Protein AF-A0AAD6KRU1-F1 (afdb_monomer)

pLDDT: mean 96.8, std 3.59, range [57.22, 98.81]

Organism: NCBI:txid889485

Radius of gyration: 20.84 Å; Cα contacts (8 Å, |Δi|>4): 216; chains: 1; bounding box: 44×42×56 Å

Secondary structure (DSSP, 8-state):
----EEEEESSSSSSBTB-HHHHHHHHHHHHHTTEEEEET--EEEEEEETTEEEEEETTS-EEEES-----S----S-TTS-GGGGT--B-TTSPBP--TTSB-SSTT-B--GGGG-S---HHHHHHHHHHHHHHHHSS-------TT------

Foldseek 3Di:
DDDAAEAEDQAPFPDPPDDPVVRVVVVVVCVVVRHHYHYNKDWDDWDQDPQAIWTAIPVRDIDGDNDDDDPPDDAQPCPPVPVVVVPQDADPSRAGDADQLQATPDNVDGDFECSNVPDNDPVRRVQSVVQNCCVPPVVHNGGGDPPPDDDDDD

Structure (mmCIF, N/CA/C/O backbone):
data_AF-A0AAD6KRU1-F1
#
_entry.id   AF-A0AAD6KRU1-F1
#
loop_
_atom_site.group_PDB
_atom_site.id
_atom_site.type_symbol
_atom_site.label_atom_id
_atom_site.label_alt_id
_atom_site.label_comp_id
_atom_site.label_asym_id
_atom_site.label_entity_id
_atom_site.label_seq_id
_atom_site.pdbx_PDB_ins_code
_atom_site.Cartn_x
_atom_site.Cartn_y
_atom_site.Cartn_z
_atom_site.occupancy
_atom_site.B_iso_or_equiv
_atom_site.auth_seq_id
_atom_site.auth_comp_id
_atom_site.auth_asym_id
_atom_site.auth_atom_id
_atom_site.pdbx_PDB_model_num
ATOM 1 N N . MET A 1 1 ? -5.443 -11.670 -24.213 1.00 57.22 1 MET A N 1
ATOM 2 C CA . MET A 1 1 ? -4.950 -10.286 -24.390 1.00 57.22 1 MET A CA 1
ATOM 3 C C . MET A 1 1 ? -3.516 -10.394 -24.883 1.00 57.22 1 MET A C 1
ATOM 5 O O . MET A 1 1 ? -2.782 -11.161 -24.283 1.00 57.22 1 MET A O 1
ATOM 9 N N . GLY A 1 2 ? -3.171 -9.757 -26.005 1.00 84.50 2 GLY A N 1
ATOM 10 C CA . GLY A 1 2 ? -1.903 -9.964 -26.731 1.00 84.50 2 GLY A CA 1
ATOM 11 C C . GLY A 1 2 ? -0.957 -8.761 -26.703 1.00 84.50 2 GLY A C 1
ATOM 12 O O . GLY A 1 2 ? -0.250 -8.536 -27.676 1.00 84.50 2 GLY A O 1
ATOM 13 N N . ALA A 1 3 ? -1.004 -7.953 -25.642 1.00 93.69 3 ALA A N 1
ATOM 14 C CA . ALA A 1 3 ? -0.066 -6.849 -25.465 1.00 93.69 3 ALA A CA 1
ATOM 15 C C . ALA A 1 3 ? 1.296 -7.379 -24.994 1.00 93.69 3 ALA A C 1
ATOM 17 O O . ALA A 1 3 ? 1.342 -8.310 -24.189 1.00 93.69 3 ALA A O 1
ATOM 18 N N . THR A 1 4 ? 2.381 -6.752 -25.447 1.00 96.44 4 THR A N 1
ATOM 19 C CA . THR A 1 4 ? 3.702 -6.910 -24.827 1.00 96.44 4 THR A CA 1
ATOM 20 C C . THR A 1 4 ? 3.678 -6.229 -23.462 1.00 96.44 4 THR A C 1
ATOM 22 O O . THR A 1 4 ? 3.217 -5.092 -23.353 1.00 96.44 4 THR A O 1
ATOM 25 N N . VAL A 1 5 ? 4.127 -6.927 -22.418 1.00 97.56 5 VAL A N 1
ATOM 26 C CA . VAL A 1 5 ? 4.090 -6.421 -21.040 1.00 97.56 5 VAL A CA 1
ATOM 27 C C . VAL A 1 5 ? 5.476 -6.505 -20.424 1.00 97.56 5 VAL A C 1
ATOM 29 O O . VAL A 1 5 ? 6.036 -7.592 -20.298 1.00 97.56 5 VAL A O 1
ATOM 32 N N . ASP A 1 6 ? 5.964 -5.358 -19.963 1.00 97.81 6 ASP A N 1
ATOM 33 C CA . ASP A 1 6 ? 7.181 -5.222 -19.174 1.00 97.81 6 ASP A CA 1
ATOM 34 C C . ASP A 1 6 ? 6.813 -4.857 -17.730 1.00 97.81 6 ASP A C 1
ATOM 36 O O . ASP A 1 6 ? 6.206 -3.816 -17.463 1.00 97.81 6 ASP A O 1
ATOM 40 N N . LEU A 1 7 ? 7.148 -5.735 -16.782 1.00 97.88 7 LEU A N 1
ATOM 41 C CA . LEU A 1 7 ? 6.841 -5.573 -15.363 1.00 97.88 7 LEU A CA 1
ATOM 42 C C . LEU A 1 7 ? 8.108 -5.240 -14.571 1.00 97.88 7 LEU A C 1
ATOM 44 O O . LEU A 1 7 ? 8.947 -6.101 -14.309 1.00 97.88 7 LEU A O 1
ATOM 48 N N . PHE A 1 8 ? 8.200 -3.988 -14.130 1.00 97.88 8 PHE A N 1
ATOM 49 C CA . PHE A 1 8 ? 9.325 -3.460 -13.359 1.00 97.88 8 PHE A CA 1
ATOM 50 C C . PHE A 1 8 ? 9.062 -3.516 -11.856 1.00 97.88 8 PHE A C 1
ATOM 52 O O . PHE A 1 8 ? 7.998 -3.108 -11.382 1.00 97.88 8 PHE A O 1
ATOM 59 N N . PHE A 1 9 ? 10.047 -3.969 -11.079 1.00 97.12 9 PHE A N 1
ATOM 60 C CA . PHE A 1 9 ? 9.959 -3.959 -9.620 1.00 97.12 9 PHE A CA 1
ATOM 61 C C . PHE A 1 9 ? 11.333 -3.843 -8.955 1.00 97.12 9 PHE A C 1
ATOM 63 O O . PHE A 1 9 ? 12.343 -4.358 -9.414 1.00 97.12 9 PHE A O 1
ATOM 70 N N . ARG A 1 10 ? 11.364 -3.184 -7.792 1.00 94.44 10 ARG A N 1
ATOM 71 C CA . ARG A 1 10 ? 12.606 -2.768 -7.107 1.00 94.44 10 ARG A CA 1
ATOM 72 C C . ARG A 1 10 ? 13.378 -3.893 -6.412 1.00 94.44 10 ARG A C 1
ATOM 74 O O . ARG A 1 10 ? 14.443 -3.652 -5.849 1.00 94.44 10 ARG A O 1
ATOM 81 N N . LYS A 1 11 ? 12.800 -5.088 -6.328 1.00 94.56 11 LYS A N 1
ATOM 82 C CA . LYS A 1 11 ? 13.346 -6.236 -5.590 1.00 94.56 11 LYS A CA 1
ATOM 83 C C . LYS A 1 11 ? 13.633 -7.386 -6.547 1.00 94.56 11 LYS A C 1
ATOM 85 O O . LYS A 1 11 ? 13.382 -7.275 -7.737 1.00 94.56 11 LYS A O 1
ATOM 90 N N . GLU A 1 12 ? 14.205 -8.461 -6.024 1.00 95.94 12 GLU A N 1
ATOM 91 C CA . GLU A 1 12 ? 14.567 -9.646 -6.810 1.00 95.94 12 GLU A CA 1
ATOM 92 C C . GLU A 1 12 ? 13.357 -10.460 -7.285 1.00 95.94 12 GLU A C 1
ATOM 94 O O . GLU A 1 12 ? 13.392 -11.009 -8.377 1.00 95.94 12 GLU A O 1
ATOM 99 N N . LEU A 1 13 ? 12.270 -10.475 -6.505 1.00 97.06 13 LEU A N 1
ATOM 100 C CA . LEU A 1 13 ? 11.011 -11.146 -6.832 1.00 97.06 13 LEU A CA 1
ATOM 101 C C . LEU A 1 13 ? 9.814 -10.215 -6.565 1.00 97.06 13 LEU A C 1
ATOM 103 O O . LEU A 1 13 ? 9.866 -9.427 -5.606 1.00 97.06 13 LEU A O 1
ATOM 107 N N . PRO A 1 14 ? 8.717 -10.325 -7.341 1.00 96.38 14 PRO A N 1
ATOM 108 C CA . PRO A 1 14 ? 7.475 -9.597 -7.083 1.00 96.38 14 PRO A CA 1
ATOM 109 C C . PRO A 1 14 ? 6.808 -10.068 -5.777 1.00 96.38 14 PRO A C 1
ATOM 111 O O . PRO A 1 14 ? 7.294 -10.984 -5.114 1.00 96.38 14 PRO A O 1
ATOM 114 N N . LEU A 1 15 ? 5.697 -9.429 -5.390 1.00 96.62 15 LEU A N 1
ATOM 115 C CA . LEU A 1 15 ? 4.854 -9.830 -4.246 1.00 96.62 15 LEU A CA 1
ATOM 116 C C . LEU A 1 15 ? 5.610 -9.929 -2.903 1.00 96.62 15 LEU A C 1
ATOM 118 O O . LEU A 1 15 ? 5.473 -10.894 -2.156 1.00 96.62 15 LEU A O 1
ATOM 122 N N . ARG A 1 16 ? 6.429 -8.920 -2.575 1.00 94.69 16 ARG A N 1
ATOM 123 C CA . ARG A 1 16 ? 7.109 -8.839 -1.267 1.00 94.69 16 ARG A CA 1
ATOM 124 C C . ARG A 1 16 ? 6.095 -8.967 -0.120 1.00 94.69 16 ARG A C 1
ATOM 126 O O . ARG A 1 16 ? 5.111 -8.234 -0.105 1.00 94.69 16 ARG A O 1
ATOM 133 N N . GLY A 1 17 ? 6.406 -9.816 0.859 1.00 93.69 17 GLY A N 1
ATOM 134 C CA . GLY A 1 17 ? 5.545 -10.101 2.014 1.00 93.69 17 GLY A CA 1
ATOM 135 C C . GLY A 1 17 ? 4.789 -11.428 1.910 1.00 93.69 17 GLY A C 1
ATOM 136 O O . GLY A 1 17 ? 4.196 -11.850 2.894 1.00 93.69 17 GLY A O 1
ATOM 137 N N . PHE A 1 18 ? 4.838 -12.089 0.751 1.00 96.94 18 PHE A N 1
ATOM 138 C CA . PHE A 1 18 ? 4.388 -13.468 0.570 1.00 96.94 18 PHE A CA 1
ATOM 139 C C . PHE A 1 18 ? 5.552 -14.454 0.732 1.00 96.94 18 PHE A C 1
ATOM 141 O O . PHE A 1 18 ? 6.715 -14.048 0.740 1.00 96.94 18 PHE A O 1
ATOM 148 N N . ASP A 1 19 ? 5.216 -15.739 0.829 1.00 97.56 19 ASP A N 1
ATOM 149 C CA . ASP A 1 19 ? 6.167 -16.851 0.847 1.00 97.56 19 ASP A CA 1
ATOM 150 C C . ASP A 1 19 ? 7.104 -16.842 -0.377 1.00 97.56 19 ASP A C 1
ATOM 152 O O . ASP A 1 19 ? 6.666 -16.623 -1.510 1.00 97.56 19 ASP A O 1
ATOM 156 N N . ASP A 1 20 ? 8.396 -17.077 -0.151 1.00 96.81 20 ASP A N 1
ATOM 157 C CA . ASP A 1 20 ? 9.425 -16.939 -1.184 1.00 96.81 20 ASP A CA 1
ATOM 158 C C . ASP A 1 20 ? 9.330 -18.003 -2.283 1.00 96.81 20 ASP A C 1
ATOM 160 O O . ASP A 1 20 ? 9.533 -17.682 -3.461 1.00 96.81 20 ASP A O 1
ATOM 164 N N . GLU A 1 21 ? 8.952 -19.239 -1.946 1.00 97.62 21 GLU A N 1
ATOM 165 C CA . GLU A 1 21 ? 8.754 -20.291 -2.944 1.00 97.62 21 GLU A CA 1
ATOM 166 C C . GLU A 1 21 ? 7.561 -19.952 -3.837 1.00 97.62 21 GLU A C 1
ATOM 168 O O . GLU A 1 21 ? 7.648 -20.037 -5.068 1.00 97.62 21 GLU A O 1
ATOM 173 N N . MET A 1 22 ? 6.463 -19.483 -3.240 1.00 97.62 22 MET A N 1
ATOM 174 C CA . MET A 1 22 ? 5.277 -19.069 -3.990 1.00 97.62 22 MET A CA 1
ATOM 175 C C . MET A 1 22 ? 5.564 -17.864 -4.888 1.00 97.62 22 MET A C 1
ATOM 177 O O . MET A 1 22 ? 5.152 -17.848 -6.050 1.00 97.62 22 MET A O 1
ATOM 181 N N . ARG A 1 23 ? 6.329 -16.877 -4.408 1.00 97.94 23 ARG A N 1
ATOM 182 C CA . ARG A 1 23 ? 6.763 -15.723 -5.216 1.00 97.94 23 ARG A CA 1
ATOM 183 C C . ARG A 1 23 ? 7.584 -16.156 -6.430 1.00 97.94 23 ARG A C 1
ATOM 185 O O . ARG A 1 23 ? 7.353 -15.651 -7.530 1.00 97.94 23 ARG A O 1
ATOM 192 N N . ALA A 1 24 ? 8.504 -17.106 -6.255 1.00 97.94 24 ALA A N 1
ATOM 193 C CA . ALA A 1 24 ? 9.309 -17.653 -7.345 1.00 97.94 24 ALA A CA 1
ATOM 194 C C . ALA A 1 24 ? 8.464 -18.458 -8.348 1.00 97.94 24 ALA A C 1
ATOM 196 O O . ALA A 1 24 ? 8.683 -18.378 -9.559 1.00 97.94 24 ALA A O 1
ATOM 197 N N . VAL A 1 25 ? 7.473 -19.220 -7.873 1.00 98.06 25 VAL A N 1
ATOM 198 C CA . VAL A 1 25 ? 6.502 -19.906 -8.741 1.00 98.06 25 VAL A CA 1
ATOM 199 C C . VAL A 1 25 ? 5.708 -18.893 -9.564 1.00 98.06 25 VAL A C 1
ATOM 201 O O . VAL A 1 25 ? 5.607 -19.060 -10.779 1.00 98.06 25 VAL A O 1
ATOM 204 N N . VAL A 1 26 ? 5.188 -17.827 -8.950 1.00 97.88 26 VAL A N 1
ATOM 205 C CA . VAL A 1 26 ? 4.441 -16.779 -9.663 1.00 97.88 26 VAL A CA 1
ATOM 206 C C . VAL A 1 26 ? 5.313 -16.100 -10.718 1.00 97.88 26 VAL A C 1
ATOM 208 O O . VAL A 1 26 ? 4.887 -16.005 -11.865 1.00 97.88 26 VAL A O 1
ATOM 211 N N . ALA A 1 27 ? 6.538 -15.688 -10.373 1.00 97.88 27 ALA A N 1
ATOM 212 C CA . ALA A 1 27 ? 7.452 -15.040 -11.316 1.00 97.88 27 ALA A CA 1
ATOM 213 C C . ALA A 1 27 ? 7.704 -15.907 -12.563 1.00 97.88 27 ALA A C 1
ATOM 215 O O . ALA A 1 27 ? 7.455 -15.456 -13.680 1.00 97.88 27 ALA A O 1
ATOM 216 N N . ARG A 1 28 ? 8.056 -17.186 -12.371 1.00 98.00 28 ARG A N 1
ATOM 217 C CA . ARG A 1 28 ? 8.258 -18.133 -13.482 1.00 98.00 28 ARG A CA 1
ATOM 218 C C . ARG A 1 28 ? 7.008 -18.317 -14.341 1.00 98.00 28 ARG A C 1
ATOM 220 O O . ARG A 1 28 ? 7.109 -18.459 -15.555 1.00 98.00 28 ARG A O 1
ATOM 227 N N . ASN A 1 29 ? 5.822 -18.328 -13.729 1.00 97.69 29 ASN A N 1
ATOM 228 C CA . ASN A 1 29 ? 4.565 -18.443 -14.470 1.00 97.69 29 ASN A CA 1
ATOM 229 C C . ASN A 1 29 ? 4.243 -17.176 -15.279 1.00 97.69 29 ASN A C 1
ATOM 231 O O . ASN A 1 29 ? 3.666 -17.294 -16.358 1.00 97.69 29 ASN A O 1
ATOM 235 N N . LEU A 1 30 ? 4.598 -15.983 -14.788 1.00 97.44 30 LEU A N 1
ATOM 236 C CA . LEU A 1 30 ? 4.451 -14.732 -15.542 1.00 97.44 30 LEU A CA 1
ATOM 237 C C . LEU A 1 30 ? 5.383 -14.719 -16.762 1.00 97.44 30 LEU A C 1
ATOM 239 O O . LEU A 1 30 ? 4.921 -14.463 -17.874 1.00 97.44 30 LEU A O 1
ATOM 243 N N . GLU A 1 31 ? 6.653 -15.083 -16.577 1.00 97.19 31 GLU A N 1
ATOM 244 C CA . GLU A 1 31 ? 7.627 -15.207 -17.673 1.00 97.19 31 GLU A CA 1
ATOM 245 C C . GLU A 1 31 ? 7.197 -16.264 -18.696 1.00 97.19 31 GLU A C 1
ATOM 247 O O . GLU A 1 31 ? 7.185 -16.003 -19.896 1.00 97.19 31 GLU A O 1
ATOM 252 N N . GLY A 1 32 ? 6.742 -17.435 -18.234 1.00 96.94 32 GLY A N 1
ATOM 253 C CA . GLY A 1 32 ? 6.225 -18.501 -19.098 1.00 96.94 32 GLY A CA 1
ATOM 254 C C . GLY A 1 32 ? 4.980 -18.109 -19.905 1.00 96.94 32 GLY A C 1
ATOM 255 O O . GLY A 1 32 ? 4.653 -18.771 -20.888 1.00 96.94 32 GLY A O 1
ATOM 256 N N . ARG A 1 33 ? 4.294 -17.024 -19.521 1.00 95.81 33 ARG A N 1
ATOM 257 C CA . ARG A 1 33 ? 3.174 -16.419 -20.262 1.00 95.81 33 ARG A CA 1
ATOM 258 C C . ARG A 1 33 ? 3.603 -15.258 -21.171 1.00 95.81 33 ARG A C 1
ATOM 260 O O . ARG A 1 33 ? 2.737 -14.643 -21.788 1.00 95.81 33 ARG A O 1
ATOM 267 N N . GLY A 1 34 ? 4.901 -14.969 -21.270 1.00 96.56 34 GLY A N 1
ATOM 268 C CA . GLY A 1 34 ? 5.463 -13.932 -22.138 1.00 96.56 34 GLY A CA 1
ATOM 269 C C . GLY A 1 34 ? 5.528 -12.534 -21.519 1.00 96.56 34 GLY A C 1
ATOM 270 O O . GLY A 1 34 ? 5.636 -11.560 -22.258 1.00 96.56 34 GLY A O 1
ATOM 271 N N . ILE A 1 35 ? 5.435 -12.410 -20.190 1.00 97.69 35 ILE A N 1
ATOM 272 C CA . ILE A 1 35 ? 5.644 -11.131 -19.494 1.00 97.69 35 ILE A CA 1
ATOM 273 C C . ILE A 1 35 ? 7.140 -10.959 -19.226 1.00 97.69 35 ILE A C 1
ATOM 275 O O . ILE A 1 35 ? 7.753 -11.806 -18.577 1.00 97.69 35 ILE A O 1
ATOM 279 N N . ASN A 1 36 ? 7.712 -9.843 -19.669 1.00 97.50 36 ASN A N 1
ATOM 280 C CA . ASN A 1 36 ? 9.109 -9.507 -19.422 1.00 97.50 36 ASN A CA 1
ATOM 281 C C . ASN A 1 36 ? 9.251 -8.953 -18.000 1.00 97.50 36 ASN A C 1
ATOM 283 O O . ASN A 1 36 ? 8.696 -7.900 -17.677 1.00 97.50 36 ASN A O 1
ATOM 287 N N . LEU A 1 37 ? 9.971 -9.656 -17.129 1.00 98.00 37 LEU A N 1
ATOM 288 C CA . LEU A 1 37 ? 10.217 -9.201 -15.764 1.00 98.00 37 LEU A CA 1
ATOM 289 C C . LEU A 1 37 ? 11.528 -8.416 -15.686 1.00 98.00 37 LEU A C 1
ATOM 291 O O . LEU A 1 37 ? 12.572 -8.887 -16.124 1.00 98.00 37 LEU A O 1
ATOM 295 N N . HIS A 1 38 ? 11.476 -7.248 -15.048 1.00 97.75 38 HIS A N 1
ATOM 296 C CA . HIS A 1 38 ? 12.625 -6.366 -14.830 1.00 97.75 38 HIS A CA 1
ATOM 297 C C . HIS A 1 38 ? 12.881 -6.208 -13.319 1.00 97.75 38 HIS A C 1
ATOM 299 O O . HIS A 1 38 ? 12.450 -5.216 -12.710 1.00 97.75 38 HIS A O 1
ATOM 305 N N . PRO A 1 39 ? 13.505 -7.214 -12.670 1.00 97.62 39 PRO A N 1
ATOM 306 C CA . PRO A 1 39 ? 13.804 -7.182 -11.243 1.00 97.62 39 PRO A CA 1
ATOM 307 C C . PRO A 1 39 ? 14.929 -6.195 -10.932 1.00 97.62 39 PRO A C 1
ATOM 309 O O . PRO A 1 39 ? 15.891 -6.071 -11.682 1.00 97.62 39 PRO A O 1
ATOM 312 N N . ARG A 1 40 ? 14.872 -5.571 -9.751 1.00 97.56 40 ARG A N 1
ATOM 313 C CA . ARG A 1 40 ? 15.860 -4.576 -9.285 1.00 97.56 40 ARG A CA 1
ATOM 314 C C . ARG A 1 40 ? 16.034 -3.398 -10.256 1.00 97.56 40 ARG A C 1
ATOM 316 O O . ARG A 1 40 ? 17.122 -2.835 -10.342 1.00 97.56 40 ARG A O 1
ATOM 323 N N . THR A 1 41 ? 14.954 -3.001 -10.921 1.00 97.62 41 THR A N 1
ATOM 324 C CA . THR A 1 41 ? 14.959 -1.889 -11.878 1.00 97.62 41 THR A CA 1
ATOM 325 C C . THR A 1 41 ? 13.976 -0.812 -11.441 1.00 97.62 41 THR A C 1
ATOM 327 O O . THR A 1 41 ? 12.842 -1.103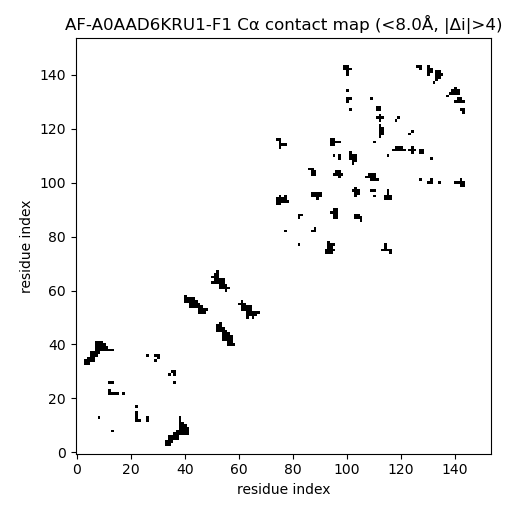 -11.042 1.00 97.62 41 THR A O 1
ATOM 330 N N . ASN A 1 42 ? 14.408 0.447 -11.505 1.00 96.00 42 ASN A N 1
ATOM 331 C CA . ASN A 1 42 ? 13.553 1.615 -11.327 1.00 96.00 42 ASN A CA 1
ATOM 332 C C . ASN A 1 42 ? 13.465 2.411 -12.619 1.00 96.00 42 ASN A C 1
ATOM 334 O O . ASN A 1 42 ? 14.436 2.543 -13.357 1.00 96.00 42 ASN A O 1
ATOM 338 N N . LEU A 1 43 ? 12.302 3.019 -12.831 1.00 95.88 43 LEU A N 1
ATOM 339 C CA . LEU A 1 43 ? 12.139 4.038 -13.857 1.00 95.88 43 LEU A CA 1
ATOM 340 C C . LEU A 1 43 ? 12.643 5.371 -13.298 1.00 95.88 43 LEU A C 1
ATOM 342 O O . LEU A 1 43 ? 12.248 5.767 -12.198 1.00 95.88 43 LEU A O 1
ATOM 346 N N . THR A 1 44 ? 13.519 6.037 -14.039 1.00 96.75 44 THR A N 1
ATOM 347 C CA . THR A 1 44 ? 14.140 7.312 -13.660 1.00 96.75 44 THR A CA 1
ATOM 348 C C . THR A 1 44 ? 13.506 8.491 -14.387 1.00 96.75 44 THR A C 1
ATOM 350 O O . THR A 1 44 ? 13.361 9.556 -13.793 1.00 96.75 44 THR A O 1
ATOM 353 N N . GLU A 1 45 ? 13.061 8.295 -15.628 1.00 97.50 45 GLU A N 1
ATOM 354 C CA . GLU A 1 45 ? 12.421 9.334 -16.434 1.00 97.50 45 GLU A CA 1
ATOM 355 C C . GLU A 1 45 ? 11.351 8.742 -17.359 1.00 97.50 45 GLU A C 1
ATOM 357 O O . GLU A 1 45 ? 11.508 7.641 -17.890 1.00 97.50 45 GLU A O 1
ATOM 362 N N . LEU A 1 46 ? 10.266 9.496 -17.557 1.00 97.56 46 LEU A N 1
ATOM 363 C CA . LEU A 1 46 ? 9.218 9.208 -18.531 1.00 97.56 46 LEU A CA 1
ATOM 364 C C . LEU A 1 46 ? 8.997 10.426 -19.427 1.00 97.56 46 LEU A C 1
ATOM 366 O O . LEU A 1 46 ? 8.606 11.487 -18.939 1.00 97.56 46 LEU A O 1
ATOM 370 N N . THR A 1 47 ? 9.154 10.245 -20.736 1.00 97.94 47 THR A N 1
ATOM 371 C CA . THR A 1 47 ? 8.979 11.308 -21.729 1.00 97.94 47 THR A CA 1
ATOM 372 C C . THR A 1 47 ? 7.923 10.902 -22.752 1.00 97.94 47 THR A C 1
ATOM 374 O O . THR A 1 47 ? 8.057 9.900 -23.453 1.00 97.94 47 THR A O 1
ATOM 377 N N . LYS A 1 48 ? 6.836 11.679 -22.848 1.00 97.88 48 LYS A N 1
ATOM 378 C CA . LYS A 1 48 ? 5.784 11.447 -23.849 1.00 97.88 48 LYS A CA 1
ATOM 379 C C . LYS A 1 48 ? 6.279 11.874 -25.232 1.00 97.88 48 LYS A C 1
ATOM 381 O O . LYS A 1 48 ? 6.770 12.986 -25.397 1.00 97.88 48 LYS A O 1
ATOM 386 N N . THR A 1 49 ? 6.104 11.007 -26.222 1.00 97.31 49 THR A N 1
ATOM 387 C CA . THR A 1 49 ? 6.495 11.222 -27.622 1.00 97.31 49 THR A CA 1
ATOM 388 C C . THR A 1 49 ? 5.319 10.928 -28.558 1.00 97.31 49 THR A C 1
ATOM 390 O O . THR A 1 49 ? 4.288 10.412 -28.126 1.00 97.31 49 THR A O 1
ATOM 393 N N . GLU A 1 50 ? 5.473 11.212 -29.853 1.00 96.69 50 GLU A N 1
ATOM 394 C CA . GLU A 1 50 ? 4.481 10.848 -30.879 1.00 96.69 50 GLU A CA 1
ATOM 395 C C . GLU A 1 50 ? 4.288 9.330 -31.022 1.00 96.69 50 GLU A C 1
ATOM 397 O O . GLU A 1 50 ? 3.224 8.883 -31.437 1.00 96.69 50 GLU A O 1
ATOM 402 N N . LYS A 1 51 ? 5.304 8.533 -30.661 1.00 95.12 51 LYS A N 1
ATOM 403 C CA . LYS A 1 51 ? 5.308 7.069 -30.801 1.00 95.12 51 LYS A CA 1
ATOM 404 C C . LYS A 1 51 ? 4.899 6.327 -29.524 1.00 95.12 51 LYS A C 1
ATOM 406 O O . LYS A 1 51 ? 4.931 5.105 -29.516 1.00 95.12 51 LYS A O 1
ATOM 411 N N . GLY A 1 52 ? 4.584 7.047 -28.445 1.00 96.75 52 GLY A N 1
ATOM 412 C CA . GLY A 1 52 ? 4.303 6.473 -27.126 1.00 96.75 52 GLY A CA 1
ATOM 413 C C . GLY A 1 52 ? 5.110 7.132 -26.009 1.00 96.75 52 GLY A C 1
ATOM 414 O O . GLY A 1 52 ? 5.640 8.237 -26.154 1.00 96.75 52 GLY A O 1
ATOM 415 N N . ILE A 1 53 ? 5.197 6.460 -24.869 1.00 98.19 53 ILE A N 1
ATOM 416 C CA . ILE A 1 53 ? 5.934 6.896 -23.685 1.00 98.19 53 ILE A CA 1
ATOM 417 C C . ILE A 1 53 ? 7.318 6.261 -23.723 1.00 98.19 53 ILE A C 1
ATOM 419 O O . ILE A 1 53 ? 7.462 5.042 -23.654 1.00 98.19 53 ILE A O 1
ATOM 423 N N . LYS A 1 54 ? 8.336 7.108 -23.824 1.00 98.00 54 LYS A N 1
ATOM 424 C CA . LYS A 1 54 ? 9.733 6.720 -23.705 1.00 98.00 54 LYS A CA 1
ATOM 425 C C . LYS A 1 54 ? 10.107 6.639 -22.228 1.00 98.00 54 LYS A C 1
ATOM 427 O O . LYS A 1 54 ? 9.822 7.562 -21.466 1.00 98.00 54 LYS A O 1
ATOM 432 N N . ILE A 1 55 ? 10.709 5.525 -21.840 1.00 98.12 55 ILE A N 1
ATOM 433 C CA . ILE A 1 55 ? 11.000 5.144 -20.460 1.00 98.12 55 ILE A CA 1
ATOM 434 C C . ILE A 1 55 ? 12.512 5.008 -20.319 1.00 98.12 55 ILE A C 1
ATOM 436 O O . ILE A 1 55 ? 13.118 4.259 -21.082 1.00 98.12 55 ILE A O 1
ATOM 440 N N . TYR A 1 56 ? 13.097 5.679 -19.330 1.00 97.88 56 TYR A N 1
ATOM 441 C CA . TYR A 1 56 ? 14.490 5.482 -18.935 1.00 97.88 56 TYR A CA 1
ATOM 442 C C . TYR A 1 56 ? 14.582 4.762 -17.595 1.00 97.88 56 TYR A C 1
ATOM 444 O O . TYR A 1 56 ? 13.819 5.060 -16.670 1.00 97.88 56 TYR A O 1
ATOM 452 N N . THR A 1 57 ? 15.524 3.825 -17.487 1.00 97.25 57 THR A N 1
ATOM 453 C CA . THR A 1 57 ? 15.780 3.070 -16.252 1.00 97.25 57 THR A CA 1
ATOM 454 C C . THR A 1 57 ? 17.016 3.571 -15.503 1.00 97.25 57 THR A C 1
ATOM 456 O O . THR A 1 57 ? 17.836 4.331 -16.026 1.00 97.25 57 THR A O 1
ATOM 459 N N . ASP A 1 58 ? 17.177 3.134 -14.255 1.00 96.62 58 ASP A N 1
ATOM 460 C CA . ASP A 1 58 ? 18.392 3.340 -13.455 1.00 96.62 58 ASP A CA 1
ATOM 461 C C . ASP A 1 58 ? 19.618 2.584 -13.997 1.00 96.62 58 ASP A C 1
ATOM 463 O O . ASP A 1 58 ? 20.752 2.954 -13.686 1.00 96.62 58 ASP A O 1
ATOM 467 N N . HIS A 1 59 ? 19.405 1.619 -14.895 1.00 95.38 59 HIS A N 1
ATOM 468 C CA . HIS A 1 59 ? 20.454 0.906 -15.633 1.00 95.38 59 HIS A CA 1
ATOM 469 C C . HIS A 1 59 ? 20.805 1.552 -16.980 1.00 95.38 59 HIS A C 1
ATOM 471 O O . HIS A 1 59 ? 21.595 0.997 -17.740 1.00 95.38 59 HIS A O 1
ATOM 477 N N . LYS A 1 60 ? 20.273 2.754 -17.261 1.00 93.75 60 LYS A N 1
ATOM 478 C CA . LYS A 1 60 ? 20.455 3.502 -18.523 1.00 93.75 60 LYS A CA 1
ATOM 479 C C . LYS A 1 60 ? 19.877 2.793 -19.752 1.00 93.75 60 LYS A C 1
ATOM 481 O O . LYS A 1 60 ? 20.327 3.036 -20.872 1.00 93.75 60 LYS A O 1
ATOM 486 N N . GLU A 1 61 ? 18.881 1.941 -19.550 1.00 94.31 61 GLU A N 1
ATOM 487 C CA . GLU A 1 61 ? 18.130 1.318 -20.636 1.00 94.31 61 GLU A CA 1
ATOM 488 C C . GLU A 1 61 ? 16.990 2.237 -21.074 1.00 94.31 61 GLU A C 1
ATOM 490 O O . GLU A 1 61 ? 16.473 3.035 -20.286 1.00 94.31 61 GLU A O 1
ATOM 495 N N . GLU A 1 62 ? 16.602 2.105 -22.339 1.00 96.00 62 GLU A N 1
ATOM 496 C CA . GLU A 1 62 ? 15.510 2.855 -22.942 1.00 96.00 62 GLU A CA 1
ATOM 497 C C . GLU A 1 62 ? 14.456 1.888 -23.479 1.00 96.00 62 GLU A C 1
ATOM 499 O O . GLU A 1 62 ? 14.780 0.956 -24.217 1.00 96.00 62 GLU A O 1
ATOM 504 N N . LEU A 1 63 ? 13.192 2.134 -23.133 1.00 96.56 63 LEU A N 1
ATOM 505 C CA . LEU A 1 63 ? 12.047 1.387 -23.644 1.00 96.56 63 LEU A CA 1
ATOM 506 C C . LEU A 1 63 ? 10.979 2.339 -24.183 1.00 96.56 63 LEU A C 1
ATOM 508 O O . LEU A 1 63 ? 10.908 3.507 -23.799 1.00 96.56 63 LEU A O 1
ATOM 512 N N . LEU A 1 64 ? 10.120 1.820 -25.057 1.00 97.38 64 LEU A N 1
ATOM 513 C CA . LEU A 1 64 ? 8.946 2.518 -25.567 1.00 97.38 64 LEU A CA 1
ATOM 514 C C . LEU A 1 64 ? 7.701 1.707 -25.215 1.00 97.38 64 LEU A C 1
ATOM 516 O O . LEU A 1 64 ? 7.641 0.517 -25.514 1.00 97.38 64 LEU A O 1
ATOM 520 N N . AL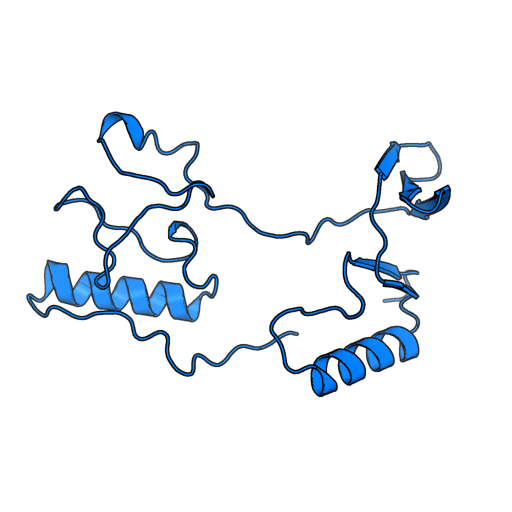A A 1 65 ? 6.712 2.353 -24.605 1.00 97.62 65 ALA A N 1
ATOM 521 C CA . ALA A 1 65 ? 5.435 1.733 -24.274 1.00 97.62 65 ALA A CA 1
ATOM 522 C C . ALA A 1 65 ? 4.271 2.654 -24.633 1.00 97.62 65 ALA A C 1
ATOM 524 O O . ALA A 1 65 ? 4.359 3.871 -24.484 1.00 97.62 65 ALA A O 1
ATOM 525 N N . ASP A 1 66 ? 3.140 2.080 -25.031 1.00 97.38 66 ASP A N 1
ATOM 526 C CA . ASP A 1 66 ? 1.918 2.857 -25.265 1.00 97.38 66 ASP A CA 1
ATOM 527 C C . ASP A 1 66 ? 1.324 3.389 -23.951 1.00 97.38 66 ASP A C 1
ATOM 529 O O . ASP A 1 66 ? 0.749 4.478 -23.900 1.00 97.38 66 ASP A O 1
ATOM 533 N N . VAL A 1 67 ? 1.478 2.617 -22.868 1.00 96.56 67 VAL A N 1
ATOM 534 C CA . VAL A 1 67 ? 0.913 2.896 -21.544 1.00 96.56 67 VAL A CA 1
ATOM 535 C C . VAL A 1 67 ? 1.927 2.546 -20.460 1.00 96.56 67 VAL A C 1
ATOM 537 O O . VAL A 1 67 ? 2.580 1.508 -20.519 1.00 96.56 67 VAL A O 1
ATOM 540 N N . VAL A 1 68 ? 1.998 3.385 -19.423 1.00 97.12 68 VAL A N 1
ATOM 541 C CA . VAL A 1 68 ? 2.727 3.096 -18.182 1.00 97.12 68 VAL A CA 1
ATOM 542 C C . VAL A 1 68 ? 1.740 3.104 -17.018 1.00 97.12 68 VAL A C 1
ATOM 544 O O . VAL A 1 68 ? 1.084 4.114 -16.761 1.00 97.12 68 VAL A O 1
ATOM 547 N N . LEU A 1 69 ? 1.636 1.979 -16.308 1.00 97.12 69 LEU A N 1
ATOM 548 C CA . LEU A 1 69 ? 0.772 1.820 -15.137 1.00 97.12 69 LEU A CA 1
ATOM 549 C C . LEU A 1 69 ? 1.608 1.798 -13.853 1.00 97.12 69 LEU A C 1
ATOM 551 O O . LEU A 1 69 ? 2.432 0.909 -13.651 1.00 97.12 69 LEU A O 1
ATOM 555 N N . PHE A 1 70 ? 1.343 2.734 -12.941 1.00 96.56 70 PHE A N 1
ATOM 556 C CA . PHE A 1 70 ? 1.972 2.754 -11.621 1.00 96.56 70 PHE A CA 1
ATOM 557 C C . PHE A 1 70 ? 1.120 2.017 -10.583 1.00 96.56 70 PHE A C 1
ATOM 559 O O . PHE A 1 70 ? 0.131 2.550 -10.084 1.00 96.56 70 PHE A O 1
ATOM 566 N N . ALA A 1 71 ? 1.555 0.814 -10.206 1.00 96.19 71 ALA A N 1
ATOM 567 C CA . ALA A 1 71 ? 1.000 0.028 -9.100 1.00 96.19 71 ALA A CA 1
ATOM 568 C C . ALA A 1 71 ? 1.973 -0.020 -7.901 1.00 96.19 71 ALA A C 1
ATOM 570 O O . ALA A 1 71 ? 2.294 -1.080 -7.371 1.00 96.19 71 ALA A O 1
ATOM 571 N N . THR A 1 72 ? 2.508 1.138 -7.499 1.00 94.31 72 THR A N 1
ATOM 572 C CA . THR A 1 72 ? 3.649 1.246 -6.562 1.00 94.31 72 THR A CA 1
ATOM 573 C C . THR A 1 72 ? 3.264 1.366 -5.087 1.00 94.31 72 THR A C 1
ATOM 575 O O . THR A 1 72 ? 4.142 1.392 -4.224 1.00 94.31 72 THR A O 1
ATOM 578 N N . GLY A 1 73 ? 1.968 1.426 -4.785 1.00 93.25 73 GLY A N 1
ATOM 579 C CA . GLY A 1 73 ? 1.442 1.507 -3.427 1.00 93.25 73 GLY A CA 1
ATOM 580 C C . GLY A 1 73 ? 0.207 2.395 -3.331 1.00 93.25 73 GLY A C 1
ATOM 581 O O . GLY A 1 73 ? -0.274 2.945 -4.320 1.00 93.25 73 GLY A O 1
ATOM 582 N N . ARG A 1 74 ? -0.311 2.527 -2.111 1.00 96.12 74 ARG A N 1
ATOM 583 C CA . ARG A 1 74 ? -1.452 3.381 -1.764 1.00 96.12 74 ARG A CA 1
ATOM 584 C C . ARG A 1 74 ? -1.076 4.185 -0.528 1.00 96.12 74 ARG A C 1
ATOM 586 O O . ARG A 1 74 ? -0.494 3.628 0.397 1.00 96.12 74 ARG A O 1
ATOM 593 N N . ALA A 1 75 ? -1.400 5.472 -0.526 1.00 96.44 75 ALA A N 1
ATOM 594 C CA . ALA A 1 75 ? -1.237 6.333 0.638 1.00 96.44 75 ALA A CA 1
ATOM 595 C C . ALA A 1 75 ? -2.601 6.562 1.314 1.00 96.44 75 ALA A C 1
ATOM 597 O O . ALA A 1 75 ? -3.610 6.647 0.602 1.00 96.44 75 ALA A O 1
ATOM 598 N N . PRO A 1 76 ? -2.649 6.710 2.649 1.00 98.00 76 PRO A N 1
ATOM 599 C CA . PRO A 1 76 ? -3.854 7.132 3.356 1.00 98.00 76 PRO A CA 1
ATOM 600 C C . PRO A 1 76 ? -4.429 8.437 2.788 1.00 98.00 76 PRO A C 1
ATOM 602 O O . PRO A 1 76 ? -3.712 9.405 2.527 1.00 98.00 76 PRO A O 1
ATOM 605 N N . ASN A 1 77 ? -5.748 8.484 2.590 1.00 98.00 77 ASN A N 1
ATOM 606 C CA . ASN A 1 77 ? -6.429 9.637 1.993 1.00 98.00 77 ASN A CA 1
ATOM 607 C C . ASN A 1 77 ? -6.900 10.640 3.063 1.00 98.00 77 ASN A C 1
ATOM 609 O O . ASN A 1 77 ? -8.096 10.808 3.284 1.00 98.00 77 ASN A O 1
ATOM 613 N N . THR A 1 78 ? -5.956 11.303 3.734 1.00 98.00 78 THR A N 1
ATOM 614 C CA . THR A 1 78 ? -6.228 12.232 4.853 1.00 98.00 78 THR A CA 1
ATOM 615 C C . THR A 1 78 ? -6.070 13.712 4.498 1.00 98.00 78 THR A C 1
ATOM 617 O O . THR A 1 78 ? -6.647 14.573 5.159 1.00 98.00 78 THR A O 1
ATOM 620 N N . LYS A 1 79 ? -5.352 14.031 3.412 1.00 95.69 79 LYS A N 1
ATOM 621 C CA . LYS A 1 79 ? -4.927 15.404 3.057 1.00 95.69 79 LYS A CA 1
ATOM 622 C C . LYS A 1 79 ? -6.053 16.439 2.952 1.00 95.69 79 LYS A C 1
ATOM 624 O O . LYS A 1 79 ? -5.806 17.622 3.137 1.00 95.69 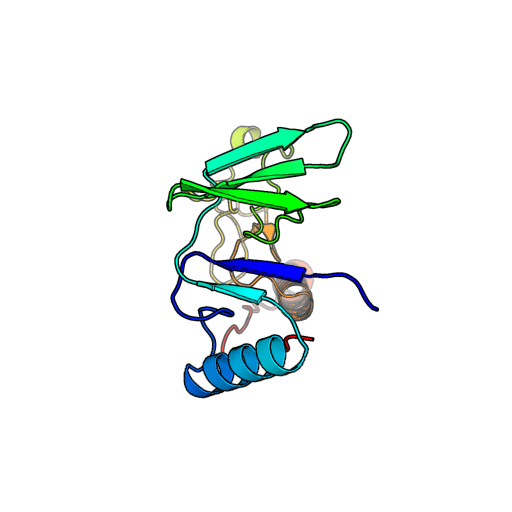79 LYS A O 1
ATOM 629 N N . ARG A 1 80 ? -7.274 16.016 2.612 1.00 96.00 80 ARG A N 1
ATOM 630 C CA . ARG A 1 80 ? -8.426 16.911 2.378 1.00 96.00 80 ARG A CA 1
ATOM 631 C C . ARG A 1 80 ? -9.423 16.945 3.538 1.00 96.00 80 ARG A C 1
ATOM 633 O O . ARG A 1 80 ? -10.485 17.535 3.394 1.00 96.00 80 ARG A O 1
ATOM 640 N N . LEU A 1 81 ? -9.102 16.298 4.659 1.00 96.75 81 LEU A N 1
ATOM 641 C CA . LEU A 1 81 ? -10.015 16.153 5.796 1.00 96.75 81 LEU A CA 1
ATOM 642 C C . LEU A 1 81 ? -9.843 17.237 6.869 1.00 96.75 81 LEU A C 1
ATOM 644 O O . LEU A 1 81 ? -10.639 17.281 7.798 1.00 96.75 81 LEU A O 1
ATOM 648 N N . ASN A 1 82 ? -8.827 18.102 6.750 1.00 96.25 82 ASN A N 1
ATOM 649 C CA . ASN A 1 82 ? -8.528 19.165 7.719 1.00 96.25 82 ASN A CA 1
ATOM 650 C C . ASN A 1 82 ? -8.424 18.657 9.176 1.00 96.25 82 ASN A C 1
ATOM 652 O O . ASN A 1 82 ? -8.928 19.275 10.110 1.00 96.25 82 ASN A O 1
ATOM 656 N N . LEU A 1 83 ? -7.790 17.494 9.362 1.00 97.56 83 LEU A N 1
ATOM 657 C CA . LEU A 1 83 ? -7.696 16.808 10.659 1.00 97.56 83 LEU A CA 1
ATOM 658 C C . LEU A 1 83 ? -6.910 17.601 11.712 1.00 97.56 83 LEU A C 1
ATOM 660 O O . LEU A 1 83 ? -7.194 17.482 12.902 1.00 97.56 83 LEU A O 1
ATOM 664 N N . GLU A 1 84 ? -5.983 18.454 11.274 1.00 95.25 84 GLU A N 1
ATOM 665 C CA . GLU A 1 84 ? -5.242 19.379 12.136 1.00 95.25 84 GLU A CA 1
ATOM 666 C C . GLU A 1 84 ? -6.179 20.323 12.903 1.00 95.25 84 GLU A C 1
ATOM 668 O O . GLU A 1 84 ? -6.000 20.520 14.102 1.00 95.25 84 GLU A O 1
ATOM 673 N N . ALA A 1 85 ? -7.230 20.840 12.256 1.00 97.44 85 ALA A N 1
ATOM 674 C CA . ALA A 1 85 ? -8.161 21.783 12.878 1.00 97.44 85 ALA A CA 1
ATOM 675 C C . ALA A 1 85 ? -8.948 21.185 14.058 1.00 97.44 85 ALA A C 1
ATOM 677 O O . ALA A 1 85 ? -9.475 21.928 14.883 1.00 97.44 85 ALA A O 1
ATOM 678 N N . VAL A 1 86 ? -9.032 19.854 14.141 1.00 97.06 86 VAL A N 1
ATOM 679 C CA . VAL A 1 86 ? -9.669 19.120 15.247 1.00 97.06 86 VAL A CA 1
ATOM 680 C C . VAL A 1 86 ? -8.658 18.354 16.108 1.00 97.06 86 VAL A C 1
ATOM 682 O O . VAL A 1 86 ? -9.054 17.622 17.011 1.00 97.06 86 VAL A O 1
ATOM 685 N N . GLY A 1 87 ? -7.357 18.523 15.845 1.00 97.88 87 GLY A N 1
ATOM 686 C CA . GLY A 1 87 ? -6.273 17.932 16.628 1.00 97.88 87 GLY A CA 1
ATOM 687 C C . GLY A 1 87 ? -6.096 16.420 16.468 1.00 97.88 87 GLY A C 1
ATOM 688 O O . GLY A 1 87 ? -5.503 15.799 17.348 1.00 97.88 87 GLY A O 1
ATOM 689 N N . VAL A 1 88 ? -6.600 15.804 15.392 1.00 98.62 88 VAL A N 1
ATOM 690 C CA . VAL A 1 88 ? -6.402 14.364 15.145 1.00 98.62 88 VAL A CA 1
ATOM 691 C C . VAL A 1 88 ? -4.973 14.109 14.671 1.00 98.62 88 VAL A C 1
ATOM 693 O O . VAL A 1 88 ? -4.522 14.681 13.678 1.00 98.62 88 VAL A O 1
ATOM 696 N N . GLU A 1 89 ? -4.266 13.221 15.365 1.00 98.50 89 GLU A N 1
ATOM 697 C CA . GLU A 1 89 ? -2.877 12.892 15.052 1.00 98.50 89 GLU A CA 1
ATOM 698 C C . GLU A 1 89 ? -2.749 11.956 13.841 1.00 98.50 89 GLU A C 1
ATOM 700 O O . GLU A 1 89 ? -3.472 10.962 13.704 1.00 98.50 89 GLU A O 1
ATOM 705 N N . LEU A 1 90 ? -1.756 12.239 12.995 1.00 98.50 90 LEU A N 1
ATOM 706 C CA . LEU A 1 90 ? -1.343 11.385 11.884 1.00 98.50 90 LEU A CA 1
ATOM 707 C C . LEU A 1 90 ? 0.051 10.795 12.136 1.00 98.50 90 LEU A C 1
ATOM 709 O O . LEU A 1 90 ? 0.852 11.371 12.872 1.00 98.50 90 LEU A O 1
ATOM 713 N N . ASP A 1 91 ? 0.352 9.651 11.524 1.00 97.62 91 ASP A N 1
ATOM 714 C CA . ASP A 1 91 ? 1.711 9.106 11.476 1.00 97.62 91 ASP A CA 1
ATOM 715 C C . ASP A 1 91 ? 2.548 9.725 10.335 1.00 97.62 91 ASP A C 1
ATOM 717 O O . ASP A 1 91 ? 2.081 10.564 9.560 1.00 97.62 91 ASP A O 1
ATOM 721 N N . ASN A 1 92 ? 3.799 9.277 10.192 1.00 96.75 92 ASN A N 1
ATOM 722 C CA . ASN A 1 92 ? 4.715 9.766 9.153 1.00 96.75 92 ASN A CA 1
ATOM 723 C C . ASN A 1 92 ? 4.264 9.430 7.716 1.00 96.75 92 ASN A C 1
ATOM 725 O O . ASN A 1 92 ? 4.753 10.038 6.765 1.00 96.75 92 ASN A O 1
ATOM 729 N N . ALA A 1 93 ? 3.362 8.460 7.538 1.00 95.94 93 ALA A N 1
ATOM 730 C CA . ALA A 1 93 ? 2.759 8.113 6.253 1.00 95.94 93 ALA A CA 1
ATOM 731 C C . ALA A 1 93 ? 1.455 8.894 5.985 1.00 95.94 93 ALA A C 1
ATOM 733 O O . ALA A 1 93 ? 0.862 8.748 4.913 1.00 95.94 93 ALA A O 1
ATOM 734 N N . GLY A 1 94 ? 1.013 9.731 6.930 1.00 97.62 94 GLY A N 1
ATOM 735 C CA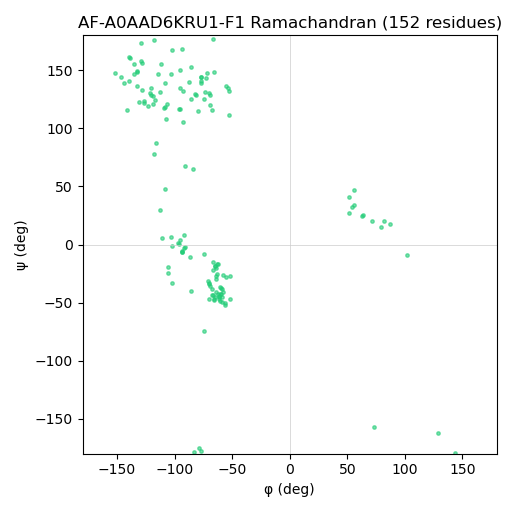 . GLY A 1 94 ? -0.255 10.451 6.875 1.00 97.62 94 GLY A CA 1
ATOM 736 C C . GLY A 1 94 ? -1.463 9.594 7.258 1.00 97.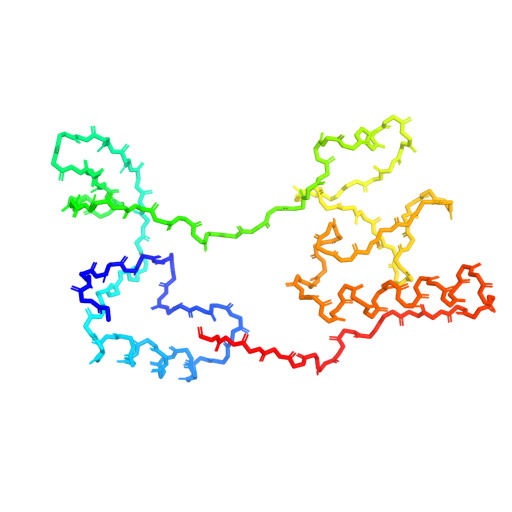62 94 GLY A C 1
ATOM 737 O O . GLY A 1 94 ? -2.590 9.989 6.954 1.00 97.62 94 GLY A O 1
ATOM 738 N N . ALA A 1 95 ? -1.256 8.433 7.882 1.00 98.56 95 ALA A N 1
ATOM 739 C CA . ALA A 1 95 ? -2.319 7.570 8.386 1.00 98.56 95 ALA A CA 1
ATOM 740 C C . ALA A 1 95 ? -2.898 8.124 9.686 1.00 98.56 95 ALA A C 1
ATOM 742 O O . ALA A 1 95 ? -2.159 8.658 10.510 1.00 98.56 95 ALA A O 1
ATOM 743 N N . VAL A 1 96 ? -4.206 7.972 9.900 1.00 98.69 96 VAL A N 1
ATOM 744 C CA . VAL A 1 96 ? -4.831 8.353 11.173 1.00 98.69 96 VAL A CA 1
ATOM 745 C C . VAL A 1 96 ? -4.359 7.401 12.263 1.00 98.69 96 VAL A C 1
ATOM 747 O O . VAL A 1 96 ? -4.604 6.196 12.177 1.00 98.69 96 VAL A O 1
ATOM 750 N N . LYS A 1 97 ? -3.703 7.942 13.295 1.00 98.62 97 LYS A N 1
ATOM 751 C CA . LYS A 1 97 ? -3.275 7.146 14.446 1.00 98.62 97 LYS A CA 1
ATOM 752 C C . LYS A 1 97 ? -4.498 6.706 15.237 1.00 98.62 97 LYS A C 1
ATOM 754 O O . LYS A 1 97 ? -5.339 7.526 15.605 1.00 98.62 97 LYS A O 1
ATOM 759 N N . VAL A 1 98 ? -4.569 5.410 15.514 1.00 98.69 98 VAL A N 1
ATOM 760 C CA . VAL A 1 98 ? -5.646 4.810 16.296 1.00 98.69 98 VAL A CA 1
ATOM 761 C C . VAL A 1 98 ? -5.111 3.827 17.329 1.00 98.69 98 VAL A C 1
ATOM 763 O O . VAL A 1 98 ? -4.029 3.264 17.157 1.00 98.69 98 VAL A O 1
ATOM 766 N N . ASP A 1 99 ? -5.876 3.622 18.396 1.00 98.06 99 ASP A N 1
ATOM 767 C CA . ASP A 1 99 ? -5.641 2.569 19.381 1.00 98.06 99 ASP A CA 1
ATOM 768 C C . ASP A 1 99 ? -6.126 1.183 18.894 1.00 98.06 99 ASP A C 1
ATOM 770 O O . ASP A 1 99 ? -6.577 1.010 17.756 1.00 98.06 99 ASP A O 1
ATOM 774 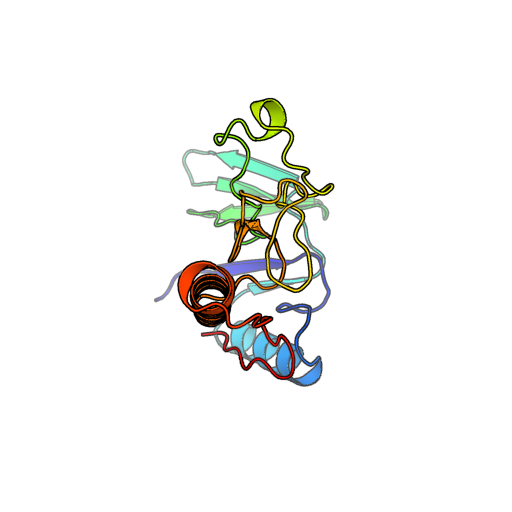N N . GLU A 1 100 ? -6.053 0.169 19.768 1.00 98.00 100 GLU A N 1
ATOM 775 C CA . GLU A 1 100 ? -6.482 -1.201 19.445 1.00 98.00 100 GLU A CA 1
ATOM 776 C C . GLU A 1 100 ? -7.991 -1.328 19.166 1.00 98.00 100 GLU A C 1
ATOM 778 O O . GLU A 1 100 ? -8.410 -2.291 18.530 1.00 98.00 100 GLU A O 1
ATOM 783 N N . TYR A 1 101 ? -8.811 -0.359 19.582 1.00 98.19 101 TYR A N 1
ATOM 784 C CA . TYR A 1 101 ? -10.251 -0.334 19.319 1.00 98.19 101 TYR A CA 1
ATOM 785 C C . TYR A 1 101 ? -10.601 0.466 18.058 1.00 98.19 101 TYR A C 1
ATOM 787 O O . TYR A 1 101 ? -11.737 0.390 17.595 1.00 98.19 101 TYR A O 1
ATOM 795 N N . SER A 1 102 ? -9.629 1.127 17.421 1.00 98.56 102 SER A N 1
ATOM 796 C CA . SER A 1 102 ? -9.801 2.040 16.274 1.00 98.56 102 SER A CA 1
ATOM 797 C C . SER A 1 102 ? -10.224 3.473 16.650 1.00 98.56 102 SER A C 1
ATOM 799 O O . SER A 1 102 ? -10.753 4.216 15.816 1.00 98.56 102 SER A O 1
ATOM 801 N N . ARG A 1 103 ? -10.001 3.883 17.905 1.00 98.56 103 ARG A N 1
ATOM 802 C CA . ARG A 1 103 ? -10.242 5.253 18.380 1.00 98.56 103 ARG A CA 1
ATOM 803 C C . ARG A 1 103 ? -9.013 6.117 18.136 1.00 98.56 103 ARG A C 1
ATOM 805 O O . ARG A 1 103 ? -7.894 5.662 18.348 1.00 98.56 103 ARG A O 1
ATOM 812 N N . THR A 1 104 ? -9.214 7.364 17.719 1.00 98.81 104 THR A N 1
ATOM 813 C CA . THR A 1 104 ? -8.114 8.336 17.590 1.00 98.81 104 THR A CA 1
ATOM 814 C C . THR A 1 104 ? -7.698 8.901 18.955 1.00 98.81 104 THR A C 1
ATOM 816 O O . THR A 1 104 ? -8.272 8.555 19.988 1.00 98.81 104 THR A O 1
ATOM 819 N N . ASN A 1 105 ? -6.736 9.826 18.981 1.00 98.56 105 ASN A N 1
ATOM 820 C CA . ASN A 1 105 ? -6.411 10.594 20.188 1.00 98.56 105 ASN A CA 1
ATOM 821 C C . ASN A 1 105 ? -7.572 11.493 20.670 1.00 98.56 105 ASN A C 1
ATOM 823 O O . ASN A 1 105 ? -7.578 11.917 21.824 1.00 98.56 105 ASN A O 1
ATOM 827 N N . ILE A 1 106 ? -8.567 11.764 19.817 1.00 98.50 106 ILE A N 1
ATOM 828 C CA . ILE A 1 106 ? -9.779 12.506 20.172 1.00 98.50 106 ILE A CA 1
ATOM 829 C C . ILE A 1 106 ? -10.895 11.501 20.516 1.00 98.50 106 ILE A C 1
ATOM 831 O O . ILE A 1 106 ? -11.326 10.760 19.631 1.00 98.50 106 ILE A O 1
ATOM 835 N N . PRO A 1 107 ? -11.424 11.463 21.761 1.00 96.19 107 PRO A N 1
ATOM 836 C CA . PRO A 1 107 ? -12.328 10.394 22.211 1.00 96.19 107 PRO A CA 1
ATOM 837 C C . PRO A 1 107 ? -13.610 10.194 21.389 1.00 96.19 107 PRO A C 1
ATOM 839 O O . PRO A 1 107 ? -14.175 9.099 21.369 1.00 96.19 107 PRO A O 1
ATOM 842 N N . THR A 1 108 ? -14.081 11.248 20.722 1.00 96.94 108 THR A N 1
ATOM 843 C CA . THR A 1 108 ? -15.295 11.249 19.896 1.00 96.94 108 THR A CA 1
ATOM 844 C C . THR A 1 108 ? -15.027 10.961 18.416 1.00 96.94 108 THR A C 1
ATOM 846 O O . THR A 1 108 ? -15.981 10.792 17.660 1.00 96.94 108 THR A O 1
ATOM 849 N N . ILE A 1 109 ? -13.761 10.875 17.990 1.00 98.44 109 ILE A N 1
ATOM 850 C CA . ILE A 1 109 ? -13.367 10.640 16.597 1.00 98.44 109 ILE A CA 1
ATOM 851 C C . ILE A 1 109 ? -12.704 9.266 16.477 1.00 98.44 109 ILE A C 1
ATOM 853 O O . ILE A 1 109 ? -11.799 8.906 17.233 1.00 98.44 109 ILE A O 1
ATOM 857 N N . TRP A 1 110 ? -13.161 8.500 15.493 1.00 98.56 110 TRP A N 1
ATOM 858 C CA . TRP A 1 110 ? -12.713 7.139 15.205 1.00 98.56 110 TRP A CA 1
ATOM 859 C C . TRP A 1 110 ? -12.327 7.026 13.732 1.00 98.56 110 TRP A C 1
ATOM 861 O O . TRP A 1 110 ? -12.813 7.794 12.900 1.00 98.56 110 TRP A O 1
ATOM 871 N N . ALA A 1 111 ? -11.467 6.066 13.403 1.00 98.69 111 ALA A N 1
ATOM 872 C CA . ALA A 1 111 ? -11.054 5.811 12.028 1.00 98.69 111 ALA A CA 1
ATOM 873 C C . ALA A 1 111 ? -10.860 4.312 11.790 1.00 98.69 111 ALA A C 1
ATOM 875 O O . ALA A 1 111 ? -10.310 3.614 12.633 1.00 98.69 111 ALA A O 1
ATOM 876 N N . VAL A 1 112 ? -11.307 3.822 10.633 1.00 98.62 112 VAL A N 1
ATOM 877 C CA . VAL A 1 112 ? -11.233 2.407 10.234 1.00 98.62 112 VAL A CA 1
ATOM 878 C C . VAL A 1 112 ? -10.839 2.284 8.760 1.00 98.62 112 VAL A C 1
ATOM 880 O O . VAL A 1 112 ? -10.989 3.227 7.981 1.00 98.62 112 VAL A O 1
ATOM 883 N N . GLY A 1 113 ? -10.355 1.111 8.369 1.00 98.56 113 GLY A N 1
ATOM 884 C CA . GLY A 1 113 ? -9.918 0.766 7.024 1.00 98.56 113 GLY A CA 1
ATOM 885 C C . GLY A 1 113 ? -8.587 1.403 6.633 1.00 98.56 113 GLY A C 1
ATOM 886 O O . GLY A 1 113 ? -7.783 1.803 7.480 1.00 98.56 113 GLY A O 1
ATOM 887 N N . ASP A 1 114 ? -8.376 1.525 5.320 1.00 98.50 114 ASP A N 1
ATOM 888 C CA . ASP A 1 114 ? -7.122 1.963 4.690 1.00 98.50 114 ASP A CA 1
ATOM 889 C C . ASP A 1 114 ? -6.559 3.289 5.232 1.00 98.50 114 ASP A C 1
ATOM 891 O O . ASP A 1 114 ? -5.352 3.519 5.184 1.00 98.50 114 ASP A O 1
ATOM 895 N N . VAL A 1 115 ? -7.406 4.181 5.760 1.00 98.44 115 VAL A N 1
ATOM 896 C CA . VAL A 1 115 ? -6.964 5.476 6.305 1.00 98.44 115 VAL A CA 1
ATOM 897 C C . VAL A 1 115 ? -6.093 5.323 7.561 1.00 98.44 115 VAL A C 1
ATOM 899 O O . VAL A 1 115 ? -5.319 6.222 7.879 1.00 98.44 115 VAL A O 1
ATOM 902 N N . THR A 1 116 ? -6.200 4.183 8.250 1.00 98.31 116 THR A N 1
ATOM 903 C CA . THR A 1 116 ? -5.379 3.823 9.419 1.00 98.31 116 THR A CA 1
ATOM 904 C C . THR A 1 116 ? -4.063 3.150 9.031 1.00 98.31 116 THR A C 1
ATOM 906 O O . THR A 1 116 ? -3.204 2.957 9.884 1.00 98.31 116 THR A O 1
ATOM 909 N N . ASN A 1 117 ? -3.903 2.776 7.753 1.00 97.56 117 ASN A N 1
ATOM 910 C CA . ASN A 1 117 ? -2.740 2.069 7.213 1.00 97.56 117 ASN A CA 1
ATOM 911 C C . ASN A 1 117 ? -2.347 0.790 7.985 1.00 97.56 117 ASN A C 1
ATOM 913 O O . ASN A 1 117 ? -1.179 0.406 7.987 1.00 97.56 117 ASN A O 1
ATOM 917 N N . ARG A 1 118 ? -3.312 0.130 8.646 1.00 96.19 118 ARG A N 1
ATOM 918 C CA . ARG A 1 118 ? -3.103 -1.159 9.326 1.00 96.19 118 ARG A CA 1
ATOM 919 C C . ARG A 1 118 ? -3.008 -2.296 8.309 1.00 96.19 118 ARG A C 1
ATOM 921 O O . ARG A 1 118 ? -1.920 -2.779 8.015 1.00 96.19 118 ARG A O 1
ATOM 928 N N . MET A 1 119 ? -4.138 -2.703 7.730 1.00 96.00 119 MET A N 1
ATOM 929 C CA . MET A 1 119 ? -4.178 -3.705 6.664 1.00 96.00 119 MET A CA 1
ATOM 930 C C . MET A 1 119 ? -5.224 -3.323 5.614 1.00 96.00 119 MET A C 1
ATOM 932 O O . MET A 1 119 ? -6.421 -3.290 5.891 1.00 96.00 119 MET A O 1
ATOM 936 N N . ASN A 1 120 ? -4.759 -3.046 4.393 1.00 95.56 120 ASN A N 1
ATOM 937 C CA . ASN A 1 120 ? -5.568 -2.464 3.316 1.00 95.56 120 ASN A CA 1
ATOM 938 C C . ASN A 1 120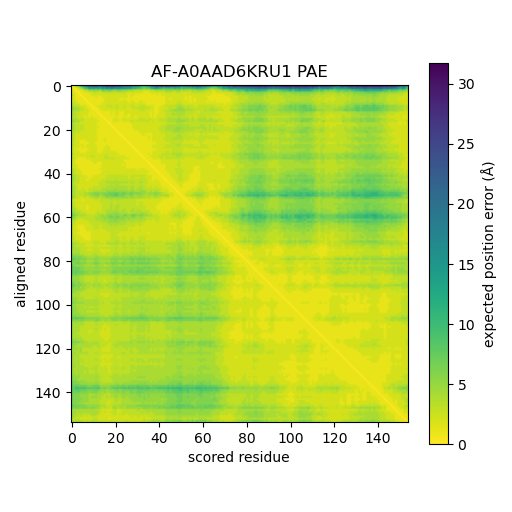 ? -6.360 -3.539 2.554 1.00 95.56 120 ASN A C 1
ATOM 940 O O . ASN A 1 120 ? -6.094 -3.818 1.383 1.00 95.56 120 ASN A O 1
ATOM 944 N N . LEU A 1 121 ? -7.301 -4.182 3.249 1.00 96.56 121 LEU A N 1
ATOM 945 C CA . LEU A 1 121 ? -8.195 -5.207 2.714 1.00 96.56 121 LEU A CA 1
ATOM 946 C C . LEU A 1 121 ? -9.649 -4.853 3.041 1.00 96.56 121 LEU A C 1
ATOM 948 O O . LEU A 1 121 ? -9.995 -4.580 4.188 1.00 96.56 121 LEU A O 1
ATOM 952 N N . THR A 1 122 ? -10.537 -4.938 2.050 1.00 97.19 122 THR A N 1
ATOM 953 C CA . THR A 1 122 ? -11.977 -4.694 2.231 1.00 97.19 122 THR A CA 1
ATOM 954 C C . THR A 1 122 ? -12.618 -5.494 3.379 1.00 97.19 122 THR A C 1
ATOM 956 O O . THR A 1 122 ? -13.316 -4.871 4.181 1.00 97.19 122 THR A O 1
ATOM 959 N N . PRO A 1 123 ? -12.399 -6.821 3.536 1.00 97.00 123 PRO A N 1
ATOM 960 C CA . PRO A 1 123 ? -12.970 -7.554 4.671 1.00 97.00 123 PRO A CA 1
ATOM 961 C C . PRO A 1 123 ? -12.435 -7.075 6.029 1.00 97.00 123 PRO A C 1
ATOM 963 O O . PRO A 1 123 ? -13.169 -7.103 7.014 1.00 97.00 123 PRO A O 1
ATOM 966 N N . VAL A 1 124 ? -11.197 -6.573 6.083 1.00 97.81 124 VAL A N 1
ATOM 967 C CA . VAL A 1 124 ? -10.621 -6.001 7.307 1.00 97.81 124 VAL A CA 1
ATOM 968 C C . VAL A 1 124 ? -11.300 -4.681 7.651 1.00 97.81 124 VAL A C 1
ATOM 970 O O . VAL A 1 124 ? -11.750 -4.511 8.779 1.00 97.81 124 VAL A O 1
ATOM 973 N N . ALA A 1 125 ? -11.475 -3.781 6.681 1.00 98.31 125 ALA A N 1
ATOM 974 C CA . ALA A 1 125 ? -12.201 -2.530 6.902 1.00 98.31 125 ALA A CA 1
ATOM 975 C C . ALA A 1 125 ? -13.648 -2.772 7.382 1.00 98.31 125 ALA A C 1
ATOM 977 O O . ALA A 1 125 ? -14.140 -2.064 8.262 1.00 98.31 125 ALA A O 1
ATOM 978 N N . LEU A 1 126 ? -14.317 -3.804 6.851 1.00 98.19 126 LEU A N 1
ATOM 979 C CA . LEU A 1 126 ? -15.654 -4.215 7.291 1.00 98.19 126 LEU A CA 1
ATOM 980 C C . LEU A 1 126 ? -15.656 -4.733 8.740 1.00 98.19 126 LEU A C 1
ATOM 982 O O . LEU A 1 126 ? -16.522 -4.352 9.533 1.00 98.19 126 LEU A O 1
ATOM 986 N N . MET A 1 127 ? -14.690 -5.586 9.094 1.00 98.31 127 MET A N 1
ATOM 987 C CA . MET A 1 127 ? -14.509 -6.066 10.465 1.00 98.31 127 MET A CA 1
ATOM 988 C C . MET A 1 127 ? -14.282 -4.893 11.425 1.00 98.31 127 MET A C 1
ATOM 990 O O . MET A 1 127 ? -14.974 -4.788 12.435 1.00 98.31 127 MET A O 1
ATOM 994 N N . GLU A 1 128 ? -13.361 -3.986 11.099 1.00 98.62 128 GLU A N 1
ATOM 995 C CA . GLU A 1 128 ? -13.052 -2.814 11.920 1.00 98.62 128 GLU A CA 1
ATOM 996 C C . GLU A 1 128 ? -14.281 -1.923 12.137 1.00 98.62 128 GLU A C 1
ATOM 998 O O . GLU A 1 128 ? -14.572 -1.540 13.271 1.00 98.62 128 GLU A O 1
ATOM 1003 N N . GLY A 1 129 ? -15.055 -1.656 11.078 1.00 98.50 129 GLY A N 1
ATOM 1004 C CA . GLY A 1 129 ? -16.319 -0.922 11.178 1.00 98.50 129 GLY A CA 1
ATOM 1005 C C . GLY A 1 129 ? -17.352 -1.624 12.070 1.00 98.50 129 GLY A C 1
ATOM 1006 O O . GLY A 1 129 ? -18.059 -0.970 12.838 1.00 98.50 129 GLY A O 1
ATOM 1007 N N . THR A 1 130 ? -17.398 -2.958 12.036 1.00 98.44 130 THR A N 1
ATOM 1008 C CA . THR A 1 130 ? -18.271 -3.762 12.907 1.00 98.44 130 THR A CA 1
ATOM 1009 C C . THR A 1 130 ? -17.841 -3.673 14.375 1.00 98.44 130 THR A C 1
ATOM 1011 O O . THR A 1 130 ? -18.682 -3.497 15.259 1.00 98.44 130 THR A O 1
ATOM 1014 N N . CYS A 1 131 ? -16.537 -3.759 14.649 1.00 98.56 131 CYS A N 1
ATOM 1015 C CA . CYS A 1 131 ? -15.966 -3.607 15.990 1.00 98.56 131 CYS A CA 1
ATOM 1016 C C . CYS A 1 131 ? -16.222 -2.206 16.564 1.00 98.56 131 CYS A C 1
ATOM 1018 O O . CYS A 1 131 ? -16.640 -2.078 17.719 1.00 98.56 131 CYS A O 1
ATOM 1020 N N . PHE A 1 132 ? -16.060 -1.167 15.740 1.00 98.44 132 PHE A N 1
ATOM 1021 C CA . PHE A 1 132 ? -16.437 0.204 16.080 1.00 98.44 132 PHE A CA 1
ATOM 1022 C C . PHE A 1 132 ? -17.918 0.299 16.468 1.00 98.44 132 PHE A C 1
ATOM 1024 O O . PHE A 1 132 ? -18.236 0.790 17.552 1.00 98.44 132 PHE A O 1
ATOM 1031 N N . ALA A 1 133 ? -18.824 -0.222 15.632 1.00 98.50 133 ALA A N 1
ATOM 1032 C CA . ALA A 1 133 ? -20.261 -0.127 15.879 1.00 98.50 133 ALA A CA 1
ATOM 1033 C C . ALA A 1 133 ? -20.680 -0.814 17.191 1.00 98.50 133 ALA A C 1
ATOM 1035 O O . ALA A 1 133 ? -21.446 -0.247 17.971 1.00 98.50 133 ALA A O 1
ATOM 1036 N N . LYS A 1 134 ? -20.128 -2.002 17.479 1.00 98.44 134 LYS A N 1
ATOM 1037 C CA . LYS A 1 134 ? -20.345 -2.707 18.755 1.00 98.44 134 LYS A CA 1
ATOM 1038 C C . LYS A 1 134 ? -19.832 -1.907 19.952 1.00 98.44 134 LYS A C 1
ATOM 1040 O O . LYS A 1 134 ? -20.531 -1.775 20.956 1.00 98.44 134 LYS A O 1
ATOM 1045 N N . THR A 1 135 ? -18.637 -1.337 19.823 1.00 98.19 135 THR A N 1
ATOM 1046 C CA . THR A 1 135 ? -17.997 -0.579 20.901 1.00 98.19 135 THR A CA 1
ATOM 1047 C C . THR A 1 135 ? -18.769 0.693 21.233 1.00 98.19 135 THR A C 1
ATOM 1049 O O . THR A 1 135 ? -19.031 0.958 22.403 1.00 98.19 135 THR A O 1
ATOM 1052 N N . VAL A 1 136 ? -19.147 1.471 20.218 1.00 97.81 136 VAL A N 1
ATOM 1053 C CA . VAL A 1 136 ? -19.723 2.808 20.413 1.00 97.81 136 VAL A CA 1
ATOM 1054 C C . VAL A 1 136 ? -21.230 2.770 20.644 1.00 97.81 136 VAL A C 1
ATOM 1056 O O . VAL A 1 136 ? -21.724 3.506 21.493 1.00 97.81 136 VAL A O 1
ATOM 1059 N N . PHE A 1 137 ? -21.968 1.915 19.931 1.00 98.19 137 PHE A N 1
ATOM 1060 C CA . PHE A 1 137 ? -23.436 1.945 19.956 1.00 98.19 137 PHE A CA 1
ATOM 1061 C C . PHE A 1 137 ? -24.072 0.802 20.747 1.00 98.19 137 PHE A C 1
ATOM 1063 O O . PHE A 1 137 ? -25.190 0.959 21.226 1.00 98.19 137 PHE A O 1
ATOM 1070 N N . ALA A 1 138 ? -23.382 -0.331 20.914 1.00 97.69 138 ALA A N 1
ATOM 1071 C CA . ALA A 1 138 ? -23.906 -1.474 21.669 1.00 97.69 138 ALA A CA 1
ATOM 1072 C C . ALA A 1 138 ? -23.322 -1.596 23.088 1.00 97.69 138 ALA A C 1
ATOM 1074 O O . ALA A 1 138 ? -23.683 -2.522 23.810 1.00 97.69 138 ALA A O 1
ATOM 1075 N N . GLY A 1 139 ? -22.409 -0.702 23.490 1.00 96.38 139 GLY A N 1
ATOM 1076 C CA . GLY A 1 139 ? -21.742 -0.771 24.795 1.00 96.38 139 GLY A CA 1
ATOM 1077 C C . GLY A 1 139 ? -20.894 -2.034 24.980 1.00 96.38 139 GLY A C 1
ATOM 1078 O O . GLY A 1 139 ? -20.683 -2.470 26.108 1.00 96.38 139 GLY A O 1
ATOM 1079 N N . GLN A 1 140 ? -20.430 -2.640 23.881 1.00 97.94 140 GLN A N 1
ATOM 1080 C CA . GLN A 1 140 ? -19.640 -3.873 23.864 1.00 97.94 140 GLN A CA 1
ATOM 1081 C C . GLN A 1 140 ? -18.241 -3.582 23.304 1.00 97.94 140 GLN A C 1
ATOM 1083 O O . GLN A 1 140 ? -18.042 -3.717 22.091 1.00 97.94 140 GLN A O 1
ATOM 1088 N N . PRO A 1 141 ? -17.264 -3.177 24.143 1.00 97.25 141 PRO A N 1
ATOM 1089 C CA . PRO A 1 141 ? -15.896 -2.933 23.696 1.00 97.25 141 PRO A CA 1
ATOM 1090 C C . PRO A 1 141 ? -15.339 -4.141 22.944 1.00 97.25 141 PRO A C 1
ATOM 1092 O O . PRO A 1 141 ? -15.127 -5.209 23.513 1.00 97.25 141 PRO A O 1
ATOM 1095 N N . THR A 1 142 ? -15.140 -3.973 21.640 1.00 98.25 142 THR A N 1
ATOM 1096 C CA . THR A 1 142 ? -14.721 -5.029 20.720 1.00 98.25 142 THR A CA 1
ATOM 1097 C C . THR A 1 142 ? -13.564 -4.498 19.895 1.00 98.25 142 THR A C 1
ATOM 1099 O O . THR A 1 142 ? -13.713 -3.492 19.204 1.00 98.25 142 THR A O 1
ATOM 1102 N N . LYS A 1 143 ? -12.420 -5.178 19.940 1.00 97.81 143 LYS A N 1
ATOM 1103 C CA . LYS A 1 143 ? -11.266 -4.846 19.102 1.00 97.81 143 LYS A CA 1
ATOM 1104 C C . LYS A 1 143 ? -11.226 -5.694 17.827 1.00 97.81 143 LYS A C 1
ATOM 1106 O O . LYS A 1 143 ? -11.726 -6.820 17.855 1.00 97.81 143 LYS A O 1
ATOM 1111 N N . PRO A 1 144 ? -10.679 -5.183 16.713 1.00 97.62 144 PRO A N 1
ATOM 1112 C CA . PRO A 1 144 ? -10.423 -5.99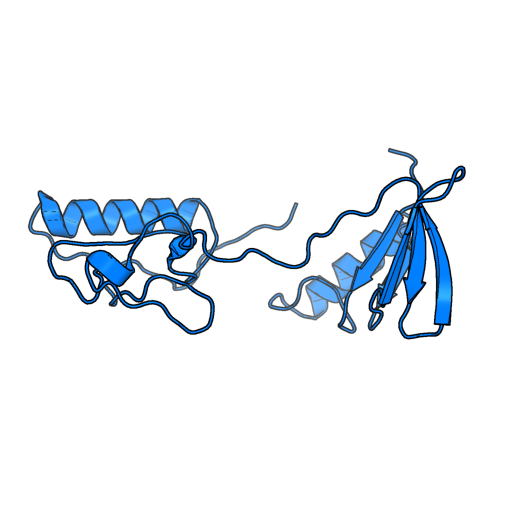2 15.525 1.00 97.62 144 PRO A CA 1
ATOM 1113 C C . PRO A 1 144 ? -9.344 -7.055 15.798 1.00 97.62 144 PRO A C 1
ATOM 1115 O O . PRO A 1 144 ? -8.423 -6.813 16.580 1.00 97.62 144 PRO A O 1
ATOM 1118 N N . ASP A 1 145 ? -9.441 -8.213 15.140 1.00 97.06 145 ASP A N 1
ATOM 1119 C CA . ASP A 1 145 ? -8.420 -9.267 15.189 1.00 97.06 145 ASP A CA 1
ATOM 1120 C C . ASP A 1 145 ? -7.677 -9.333 13.852 1.00 97.06 145 ASP A C 1
ATOM 1122 O O . ASP A 1 145 ? -8.273 -9.584 12.805 1.00 97.06 145 ASP A O 1
ATOM 1126 N N . TYR A 1 146 ? -6.368 -9.085 13.894 1.00 96.31 146 TYR A N 1
ATOM 1127 C CA . TYR A 1 146 ? -5.510 -9.088 12.709 1.00 96.31 146 TYR A CA 1
ATOM 1128 C C . TYR A 1 146 ? -4.763 -10.404 12.497 1.00 96.31 146 TYR A C 1
ATOM 1130 O O . TYR A 1 146 ? -3.972 -10.521 11.558 1.00 96.31 146 TYR A O 1
ATOM 1138 N N . ASN A 1 147 ? -4.982 -11.395 13.360 1.00 96.12 147 ASN A N 1
ATOM 1139 C CA . ASN A 1 147 ? -4.302 -12.673 13.251 1.00 96.12 147 ASN A CA 1
ATOM 1140 C C . ASN A 1 147 ? -4.917 -13.527 12.138 1.00 96.12 147 ASN A C 1
ATOM 1142 O O . ASN A 1 147 ? -6.132 -13.585 11.974 1.00 96.12 147 ASN A O 1
ATOM 1146 N N . HIS A 1 148 ? -4.057 -14.236 11.402 1.00 95.00 148 HIS A N 1
ATOM 1147 C CA . HIS A 1 148 ? -4.449 -15.250 10.414 1.00 95.00 148 HIS A CA 1
ATOM 1148 C C . HIS A 1 148 ? -5.450 -14.763 9.347 1.00 95.00 148 HIS A C 1
ATOM 1150 O O . HIS A 1 148 ? -6.269 -15.548 8.874 1.00 95.00 148 HIS A O 1
ATOM 1156 N N . ILE A 1 149 ? -5.388 -13.486 8.951 1.00 95.94 149 ILE A N 1
ATOM 1157 C CA . ILE A 1 149 ? -6.252 -12.942 7.897 1.00 95.94 149 ILE A CA 1
ATOM 1158 C C . ILE A 1 149 ? -5.877 -13.585 6.553 1.00 95.94 149 ILE A C 1
ATOM 1160 O O . ILE A 1 149 ? -4.768 -13.355 6.061 1.00 95.94 149 ILE A O 1
ATOM 1164 N N . PRO A 1 150 ? -6.778 -14.355 5.917 1.00 95.44 150 PRO A N 1
ATOM 1165 C CA . PRO A 1 150 ? -6.522 -14.883 4.589 1.00 95.44 150 PRO A CA 1
ATOM 1166 C C . PRO A 1 150 ? -6.610 -13.762 3.547 1.00 95.44 150 PRO A C 1
ATOM 1168 O O . PRO A 1 150 ? -7.468 -12.879 3.622 1.00 95.44 150 PRO A O 1
ATOM 1171 N N . CYS A 1 151 ? -5.750 -13.821 2.534 1.00 95.44 151 CYS A N 1
ATOM 1172 C CA . CYS A 1 151 ? -5.790 -12.920 1.389 1.00 95.44 151 CYS A CA 1
ATOM 1173 C C . CYS A 1 151 ? -5.507 -13.680 0.088 1.00 95.44 151 CYS A C 1
ATOM 1175 O O . CYS A 1 151 ? -4.984 -14.794 0.102 1.00 95.44 151 CYS A O 1
ATOM 1177 N N . ALA A 1 152 ? -5.883 -13.078 -1.039 1.00 95.62 152 ALA A N 1
ATOM 1178 C CA . ALA A 1 152 ? -5.680 -13.641 -2.367 1.00 95.62 152 ALA A CA 1
ATOM 1179 C C . ALA A 1 152 ? -5.084 -12.590 -3.309 1.00 95.62 152 ALA A C 1
ATOM 1181 O O . ALA A 1 152 ? -5.357 -11.395 -3.180 1.00 95.62 152 ALA A O 1
ATOM 1182 N N . VAL A 1 153 ? -4.290 -13.066 -4.266 1.00 95.50 153 VAL A N 1
ATOM 1183 C CA . VAL A 1 153 ? -3.784 -12.300 -5.409 1.00 95.50 153 VAL A CA 1
ATOM 1184 C C . VAL A 1 153 ? -4.354 -12.971 -6.655 1.00 95.50 153 VAL A C 1
ATOM 1186 O O . VAL A 1 153 ? -4.203 -14.183 -6.802 1.00 95.50 153 VAL A O 1
ATOM 1189 N N . PHE A 1 154 ? -5.051 -12.200 -7.490 1.00 92.19 154 PHE A N 1
ATOM 1190 C CA . PHE A 1 154 ? -5.746 -12.684 -8.687 1.00 92.19 154 PHE A CA 1
ATOM 1191 C C . PHE A 1 154 ? -4.916 -12.441 -9.946 1.00 92.19 154 PHE A C 1
ATOM 1193 O O . PHE A 1 154 ? -4.400 -11.307 -10.086 1.00 92.19 154 PHE A O 1
#

Nearest PDB structures (foldseek):
  3o0h-assembly1_B  TM=9.786E-01  e=6.821E-14  Bartonella henselae str. Houston-1
  3o0h-assembly1_A  TM=9.882E-01  e=1.402E-13  Bartonella henselae str. Houston-1
  6du7-assembly3_E  TM=9.710E-01  e=9.375E-13  Streptococcus pneumoniae
  2rab-assembly1_A  TM=9.671E-01  e=8.696E-12  Marichromatium gracile
  1xdi-assembly1_A  TM=9.062E-01  e=9.108E-10  Mycobacterium tuberculosis

Solvent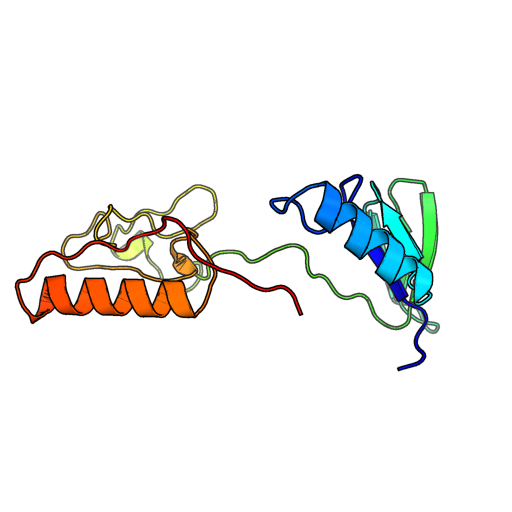-accessible surface area (backbone atoms only — not comparable to full-atom values): 9547 Å² total; per-residue (Å²): 136,89,74,88,44,78,50,71,35,76,40,88,58,66,69,83,91,58,60,68,69,60,32,53,52,50,51,54,52,42,44,75,71,63,36,46,76,36,58,60,37,47,81,73,47,78,46,85,52,97,91,27,34,38,37,31,34,77,85,75,46,79,50,78,35,86,74,87,83,87,86,88,76,86,73,34,86,44,91,88,66,60,43,69,86,75,64,49,51,59,48,98,72,44,17,45,48,53,52,76,54,29,38,33,86,41,93,91,45,68,58,59,30,48,40,41,64,76,58,84,41,73,71,51,24,51,47,34,49,50,19,38,48,34,31,74,76,65,74,41,85,34,58,63,80,82,73,89,71,85,83,86,86,134

Sequence (154 aa):
MGATVDLFFRKELPLRGFDDEMRAVVARNLEGRGINLHPRTNLTELTKTEKGIKIYTDHKEELLADVVLFATGRAPNTKRLNLEAVGVELDNAGAVKVDEYSRTNIPTIWAVGDVTNRMNLTPVALMEGTCFAKTVFAGQPTKPDYNHIPCAVF

InterPro domains:
  IPR023753 FAD/NAD(P)-binding domain [PF07992] (2-129)
  IPR036188 FAD/NAD(P)-binding domain superfamily [G3DSA:3.50.50.60] (1-154)
  IPR036188 FAD/NAD(P)-binding domain superfamily [SSF51905] (19-139)
  IPR046952 Glutathione reductase/thioredoxin reductase-like [PTHR42737] (1-154)

Mean predicted aligned error: 3.58 Å